Protein AF-A0A6V7JUS7-F1 (afdb_monomer_lite)

Organism: NCBI:txid1563983

Radius of gyration: 20.32 Å; chains: 1; bounding box: 56×30×58 Å

Secondary structure (DSSP, 8-state):
-------------------TTHHHHHHHSPSSP-------GGGS-HHHHTT-SS---------HHHHHHHHHHHHHHTT---S-HHHHHHHHHHT-

InterPro domains:
  IPR000863 Sulfotransferase domain [PF00685] (20-82)
  IPR027417 P-loop containing nucleoside triphosphate hydrolase [G3DSA:3.40.50.300] (2-96)
  IPR027417 P-loop containing nucleoside triphosphate hydrolase [SSF52540] (18-95)

Foldseek 3Di:
DDDDDDPPPPPPPPPPDVDPCVVVVQVPDDPPDDDDDPDDPVPDDPCVVVVVDPDDDDDDDDDLVVVQVVVVVVCVVVVNDDDDSVVSVVVSVVVD

Sequence (96 aa):
LASQSTDHKARGQKVIEFDTESMDYLDQMPSPRHLKTHLPYDLLPRALREKTTRAKIVHIRRNPKDTCISNYHFLASMDWYHGTLDEFAQYTLDDQ

Structure (mmCIF, N/CA/C/O backbone):
data_AF-A0A6V7JUS7-F1
#
_entry.id   AF-A0A6V7JUS7-F1
#
loop_
_atom_site.group_PDB
_atom_site.id
_atom_site.type_symbol
_atom_site.l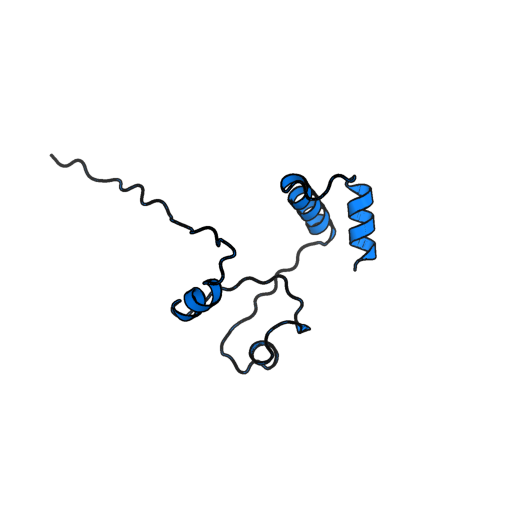abel_atom_id
_atom_site.label_alt_id
_atom_site.label_comp_id
_atom_site.label_asym_id
_atom_site.label_entity_id
_atom_site.label_seq_id
_atom_site.pdbx_PDB_ins_code
_atom_site.Cartn_x
_atom_site.Cartn_y
_atom_site.Cartn_z
_atom_site.occupancy
_atom_site.B_iso_or_equiv
_atom_site.auth_seq_id
_atom_site.auth_comp_id
_atom_site.auth_asym_id
_atom_site.auth_atom_id
_atom_site.pdbx_PDB_model_num
ATOM 1 N N . LEU A 1 1 ? 38.610 9.068 39.469 1.00 39.06 1 LEU A N 1
ATOM 2 C CA . LEU A 1 1 ? 38.346 9.814 38.220 1.00 39.06 1 LEU A CA 1
ATOM 3 C C . LEU A 1 1 ? 37.494 8.924 37.340 1.00 39.06 1 LEU A C 1
ATOM 5 O O . LEU A 1 1 ? 37.945 7.862 36.941 1.00 39.06 1 LEU A O 1
ATOM 9 N N . ALA A 1 2 ? 36.231 9.304 37.193 1.00 36.72 2 ALA A N 1
ATOM 10 C CA . ALA A 1 2 ? 35.269 8.623 36.349 1.00 36.72 2 ALA A CA 1
ATOM 11 C C . ALA A 1 2 ? 35.637 8.816 34.872 1.00 36.72 2 ALA A C 1
ATOM 13 O O . ALA A 1 2 ? 35.944 9.935 34.467 1.00 36.72 2 ALA A O 1
ATOM 14 N N . SER A 1 3 ? 35.507 7.768 34.068 1.00 43.09 3 SER A N 1
ATOM 15 C CA . SER A 1 3 ? 35.147 7.915 32.660 1.00 43.09 3 SER A CA 1
ATOM 16 C C . SER A 1 3 ? 33.971 6.987 32.385 1.00 43.09 3 SER A C 1
ATOM 18 O O . SER A 1 3 ? 34.068 5.764 32.393 1.00 43.09 3 SER A O 1
ATOM 20 N N . GLN A 1 4 ? 32.812 7.623 32.276 1.00 35.38 4 GLN A N 1
ATOM 21 C CA . GLN A 1 4 ? 31.532 7.018 31.960 1.00 35.38 4 GLN A CA 1
ATOM 22 C C . GLN A 1 4 ? 31.506 6.528 30.502 1.00 35.38 4 GLN A C 1
ATOM 24 O O . GLN A 1 4 ? 32.115 7.145 29.636 1.00 35.38 4 GLN A O 1
ATOM 29 N N . SER A 1 5 ? 30.703 5.480 30.284 1.00 37.22 5 SER A N 1
ATOM 30 C CA . SER A 1 5 ? 29.671 5.373 29.240 1.00 37.22 5 SER A CA 1
ATOM 31 C C . SER A 1 5 ? 30.076 5.574 27.773 1.00 37.22 5 SER A C 1
ATOM 33 O O . SER A 1 5 ? 30.392 6.673 27.331 1.00 37.22 5 SER A O 1
ATOM 35 N N . THR A 1 6 ? 29.857 4.539 26.960 1.00 33.78 6 THR A N 1
ATOM 36 C CA . THR A 1 6 ? 28.705 4.550 26.038 1.00 33.78 6 THR A CA 1
ATOM 37 C C . THR A 1 6 ? 28.453 3.143 25.500 1.00 33.78 6 THR A C 1
ATOM 39 O O . THR A 1 6 ? 29.131 2.653 24.601 1.00 33.78 6 THR A O 1
ATOM 42 N N . ASP A 1 7 ? 27.439 2.493 26.076 1.00 31.41 7 ASP A N 1
ATOM 43 C CA . ASP A 1 7 ? 26.744 1.364 25.468 1.00 31.41 7 ASP A CA 1
ATOM 44 C C . ASP A 1 7 ? 26.179 1.810 24.116 1.00 31.41 7 ASP A C 1
ATOM 46 O O . ASP A 1 7 ? 25.147 2.484 24.041 1.00 31.41 7 ASP A O 1
ATOM 50 N N . HIS A 1 8 ? 26.809 1.388 23.023 1.00 33.06 8 HIS A N 1
ATOM 51 C CA . HIS A 1 8 ? 26.134 1.333 21.734 1.00 33.06 8 HIS A CA 1
ATOM 52 C C . HIS A 1 8 ? 25.171 0.146 21.761 1.00 33.06 8 HIS A C 1
ATOM 54 O O . HIS A 1 8 ? 25.401 -0.894 21.149 1.00 33.06 8 HIS A O 1
ATOM 60 N N . LYS A 1 9 ? 24.069 0.306 22.506 1.00 33.03 9 LYS A N 1
ATOM 61 C CA . LYS A 1 9 ? 22.900 -0.562 22.413 1.00 33.03 9 LYS A CA 1
ATOM 62 C C . LYS A 1 9 ? 22.392 -0.448 20.984 1.00 33.03 9 LYS A C 1
ATOM 64 O O . LYS A 1 9 ? 21.665 0.486 20.644 1.00 33.03 9 L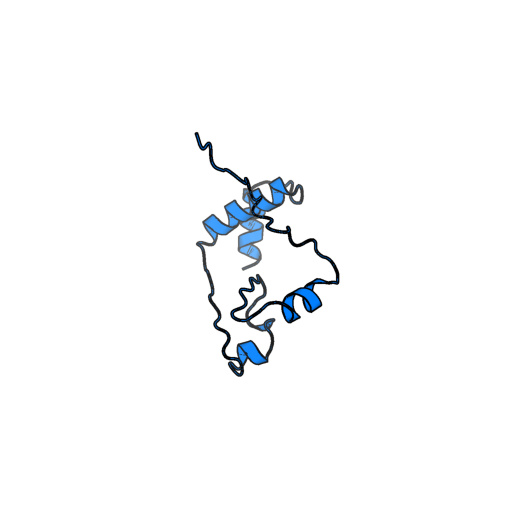YS A O 1
ATOM 69 N N . ALA A 1 10 ? 22.834 -1.387 20.150 1.00 35.84 10 ALA A N 1
ATOM 70 C CA . ALA A 1 10 ? 22.296 -1.628 18.830 1.00 35.84 10 ALA A CA 1
ATOM 71 C C . ALA A 1 10 ? 20.776 -1.595 18.966 1.00 35.84 10 ALA A C 1
ATOM 73 O O . ALA A 1 10 ? 20.178 -2.381 19.708 1.00 35.84 10 ALA A O 1
ATOM 74 N N . ARG A 1 11 ? 20.160 -0.604 18.323 1.00 39.34 11 ARG A N 1
ATOM 75 C CA . ARG A 1 11 ? 18.714 -0.499 18.200 1.00 39.34 11 ARG A CA 1
ATOM 76 C C . ARG A 1 11 ? 18.309 -1.678 17.326 1.00 39.34 11 ARG A C 1
ATOM 78 O O . ARG A 1 11 ? 18.273 -1.564 16.109 1.00 39.34 11 ARG A O 1
ATOM 85 N N . GLY A 1 12 ? 18.133 -2.830 17.971 1.00 36.72 12 GLY A N 1
ATOM 86 C CA . GLY A 1 12 ? 17.753 -4.098 17.376 1.00 36.72 12 GLY A CA 1
ATOM 87 C C . GLY A 1 12 ? 16.344 -3.980 16.834 1.00 36.72 12 GLY A C 1
ATOM 88 O O . GLY A 1 12 ? 15.382 -4.423 17.451 1.00 36.72 12 GLY A O 1
ATOM 89 N N . GLN A 1 13 ? 16.220 -3.336 15.684 1.00 42.56 13 GLN A N 1
ATOM 90 C CA . GLN A 1 13 ? 15.083 -3.535 14.823 1.00 42.56 13 GLN A CA 1
ATOM 91 C C . GLN A 1 13 ? 15.314 -4.914 14.218 1.00 42.56 13 GLN A C 1
ATOM 93 O O . GLN A 1 13 ? 16.049 -5.046 13.243 1.00 42.56 13 GLN A O 1
ATOM 98 N N . LYS A 1 14 ? 14.776 -5.953 14.876 1.00 40.88 14 LYS A N 1
ATOM 99 C CA . LYS A 1 14 ? 14.637 -7.268 14.251 1.00 40.88 14 LYS A CA 1
ATOM 100 C C . LYS A 1 14 ? 13.919 -7.008 12.932 1.00 40.88 14 LYS A C 1
ATOM 102 O O . LYS A 1 14 ? 12.757 -6.600 12.927 1.00 40.88 14 LYS A O 1
ATOM 107 N N . VAL A 1 15 ? 14.663 -7.118 11.837 1.00 43.22 15 VAL A N 1
ATOM 108 C CA . VAL A 1 15 ? 14.087 -7.176 10.500 1.00 43.22 15 VAL A CA 1
ATOM 109 C C . VAL A 1 15 ? 13.102 -8.334 10.566 1.00 43.22 15 VAL A C 1
ATOM 111 O O . VAL A 1 15 ? 13.450 -9.397 11.075 1.00 43.22 15 VAL A O 1
ATOM 114 N N . ILE A 1 16 ? 11.851 -8.067 10.201 1.00 48.00 16 ILE A N 1
ATOM 115 C CA . ILE A 1 16 ? 10.769 -9.045 10.256 1.00 48.00 16 ILE A CA 1
ATOM 116 C C . ILE A 1 16 ? 11.104 -10.078 9.181 1.00 48.00 16 ILE A C 1
ATOM 118 O O . ILE A 1 16 ? 10.787 -9.897 8.009 1.00 48.00 16 ILE A O 1
ATOM 122 N N . GLU A 1 17 ? 11.856 -11.098 9.575 1.00 41.62 17 GLU A N 1
ATOM 123 C CA . GLU A 1 17 ? 11.965 -12.349 8.845 1.00 41.62 17 GLU A CA 1
ATOM 124 C C . GLU A 1 17 ? 10.531 -12.873 8.710 1.00 41.62 17 GLU A C 1
ATOM 126 O O . GLU A 1 17 ? 9.763 -12.828 9.676 1.00 41.62 17 GLU A O 1
ATOM 131 N N . PHE A 1 18 ? 10.120 -13.223 7.488 1.00 47.78 18 PHE A N 1
ATOM 132 C CA . PHE A 1 18 ? 8.781 -13.734 7.183 1.00 47.78 18 PHE A CA 1
ATOM 133 C C . PHE A 1 18 ? 8.636 -15.144 7.761 1.00 47.78 18 PHE A C 1
ATOM 135 O O . PHE A 1 18 ? 8.542 -16.123 7.029 1.00 47.78 18 PHE A O 1
ATOM 142 N N . ASP A 1 19 ? 8.673 -15.240 9.083 1.00 42.56 19 ASP A N 1
ATOM 143 C CA . ASP A 1 19 ? 8.628 -16.490 9.808 1.00 42.56 19 ASP A CA 1
ATOM 144 C C . ASP A 1 19 ? 7.221 -16.702 10.369 1.00 42.56 19 ASP A C 1
ATOM 146 O O . ASP A 1 19 ? 6.493 -15.765 10.731 1.00 42.56 19 ASP A O 1
ATOM 150 N N . THR A 1 20 ? 6.812 -17.962 10.426 1.00 52.25 20 THR A N 1
ATOM 151 C CA . THR A 1 20 ? 5.490 -18.421 10.879 1.00 52.25 20 THR A CA 1
ATOM 152 C C . THR A 1 20 ? 5.116 -17.980 12.305 1.00 52.25 20 THR A C 1
ATOM 154 O O . THR A 1 20 ? 3.952 -18.073 12.683 1.00 52.25 20 THR A O 1
ATOM 157 N N . GLU A 1 21 ? 6.058 -17.416 13.066 1.00 56.97 21 GLU A N 1
ATOM 158 C CA . GLU A 1 21 ? 5.875 -16.853 14.414 1.00 56.97 21 GLU A CA 1
ATOM 159 C C . GLU A 1 21 ? 5.287 -15.426 14.434 1.00 56.97 21 GLU A C 1
ATOM 161 O O . GLU A 1 21 ? 5.083 -14.832 15.496 1.00 56.97 21 GLU A O 1
ATOM 166 N N . SER A 1 22 ? 5.013 -14.839 13.265 1.00 68.31 22 SER A N 1
ATOM 167 C CA . SER A 1 22 ? 4.533 -13.454 13.158 1.00 68.31 22 SER A CA 1
ATOM 168 C C . SER A 1 22 ? 3.228 -13.184 13.919 1.00 68.31 22 SER A C 1
ATOM 170 O O . SER A 1 22 ? 3.068 -12.096 14.469 1.00 68.31 22 SER A O 1
ATOM 172 N N . MET A 1 23 ? 2.313 -14.154 14.005 1.00 77.00 23 MET A N 1
ATOM 173 C CA . MET A 1 23 ? 1.044 -13.995 14.729 1.00 77.00 23 MET A CA 1
ATOM 174 C C . MET A 1 23 ? 1.237 -14.039 16.250 1.00 77.00 23 MET A C 1
ATOM 176 O O . MET A 1 23 ? 0.764 -13.141 16.947 1.00 77.00 23 MET A O 1
ATOM 180 N N . ASP A 1 24 ? 2.015 -14.999 16.753 1.00 82.94 24 ASP A N 1
ATOM 181 C CA . ASP A 1 24 ? 2.324 -15.117 18.185 1.00 82.94 24 ASP A CA 1
ATOM 182 C C . ASP A 1 24 ? 3.093 -13.893 18.697 1.00 82.94 24 ASP A C 1
ATOM 184 O O . ASP A 1 24 ? 2.894 -13.436 19.827 1.00 82.94 24 ASP A O 1
ATOM 188 N N . TYR A 1 25 ? 3.954 -13.318 17.853 1.00 83.56 25 TYR A N 1
ATOM 189 C CA . TYR A 1 25 ? 4.640 -12.062 18.142 1.00 83.56 25 TYR A CA 1
ATOM 190 C C . TYR A 1 25 ? 3.663 -10.885 18.291 1.00 83.56 25 TYR A C 1
ATOM 192 O O . TYR A 1 25 ? 3.808 -10.055 19.194 1.00 83.56 25 TYR A O 1
ATOM 200 N N . LEU A 1 26 ? 2.648 -10.805 17.425 1.00 82.38 26 LEU A N 1
ATOM 201 C CA . LEU A 1 26 ? 1.631 -9.755 17.486 1.00 82.38 26 LEU A CA 1
ATOM 202 C C . LEU A 1 26 ? 0.747 -9.867 18.732 1.00 82.38 26 LEU A C 1
ATOM 204 O O . LEU A 1 26 ? 0.379 -8.831 19.300 1.00 82.38 26 LEU A O 1
ATOM 208 N N . ASP A 1 27 ? 0.447 -11.089 19.170 1.00 84.12 27 ASP A N 1
ATOM 209 C CA . ASP A 1 27 ? -0.359 -11.355 20.365 1.00 84.12 27 ASP A CA 1
ATOM 210 C C . ASP A 1 27 ? 0.375 -10.981 21.657 1.00 84.12 27 ASP A C 1
ATOM 212 O O . ASP A 1 27 ? -0.229 -10.435 22.585 1.00 84.12 27 ASP A O 1
ATOM 216 N N . GLN A 1 28 ? 1.695 -11.173 21.694 1.00 88.25 28 GLN A N 1
ATOM 217 C CA . GLN A 1 28 ? 2.547 -10.768 22.817 1.00 88.25 28 GLN A CA 1
ATOM 218 C C . GLN A 1 28 ? 2.791 -9.249 22.881 1.00 88.25 28 GLN A C 1
ATOM 220 O O . GLN A 1 28 ? 3.232 -8.733 23.912 1.00 88.25 28 GLN A O 1
ATOM 225 N N . MET A 1 29 ? 2.514 -8.502 21.805 1.00 86.75 29 MET A N 1
ATOM 226 C CA . MET A 1 29 ? 2.808 -7.070 21.741 1.00 86.75 29 MET A CA 1
ATOM 227 C C . MET A 1 29 ? 1.772 -6.231 22.525 1.00 86.75 29 MET A C 1
ATOM 229 O O . MET A 1 29 ? 0.571 -6.265 22.206 1.00 86.75 29 MET A O 1
ATOM 233 N N . PRO A 1 30 ? 2.207 -5.415 23.514 1.00 88.50 30 PRO A N 1
ATOM 234 C CA . PRO A 1 30 ? 1.304 -4.593 24.314 1.00 88.50 30 PRO A CA 1
ATOM 235 C C . PRO A 1 30 ? 0.641 -3.498 23.469 1.00 88.50 30 PRO A C 1
ATOM 237 O O . PRO A 1 30 ? 1.181 -3.023 22.470 1.00 88.50 30 PRO A O 1
ATOM 240 N N . SER A 1 31 ? -0.555 -3.076 23.878 1.00 85.81 31 SER A N 1
ATOM 241 C CA . SER A 1 31 ? -1.256 -1.968 23.218 1.00 85.81 31 SER A CA 1
ATOM 242 C C . SER A 1 31 ? -0.633 -0.613 23.589 1.00 85.81 31 SER A C 1
ATOM 244 O O . SER A 1 31 ? -0.295 -0.423 24.758 1.00 85.81 31 SER A O 1
ATOM 246 N N . PRO A 1 32 ? -0.544 0.357 22.653 1.00 88.88 32 PRO A N 1
ATOM 247 C CA . PRO A 1 32 ? -1.067 0.341 21.282 1.00 88.88 32 PRO A CA 1
ATOM 248 C C . PRO A 1 32 ? -0.128 -0.326 20.259 1.00 88.88 32 PRO A C 1
ATOM 250 O O . PRO A 1 32 ? 1.074 -0.072 20.232 1.00 88.88 32 PRO A O 1
ATOM 253 N N . ARG A 1 33 ? -0.707 -1.128 19.355 1.00 88.62 33 ARG A N 1
ATOM 254 C CA . ARG A 1 33 ? 0.017 -1.804 18.268 1.00 88.62 33 ARG A CA 1
ATOM 255 C C . ARG A 1 33 ? 0.016 -0.966 16.989 1.00 88.62 33 ARG A C 1
ATOM 257 O O . ARG A 1 33 ? -1.026 -0.445 16.596 1.00 88.62 33 ARG A O 1
ATOM 264 N N . HIS A 1 34 ? 1.167 -0.889 16.321 1.00 87.94 34 HIS A N 1
ATOM 265 C CA . HIS A 1 34 ? 1.325 -0.202 15.037 1.00 87.94 34 HIS A CA 1
ATOM 266 C C . HIS A 1 34 ? 1.536 -1.233 13.931 1.00 87.94 34 HIS A C 1
ATOM 268 O O . HIS A 1 34 ? 2.562 -1.906 13.901 1.00 87.94 34 HIS A O 1
ATOM 274 N N . LEU A 1 35 ? 0.559 -1.352 13.031 1.00 88.75 35 LEU A N 1
ATOM 275 C CA . LEU A 1 35 ? 0.589 -2.291 11.912 1.00 88.75 35 LEU A CA 1
ATOM 276 C C . LEU A 1 35 ? 0.509 -1.515 10.600 1.00 88.75 35 LEU A C 1
ATOM 278 O O . LEU A 1 35 ? -0.326 -0.621 10.452 1.00 88.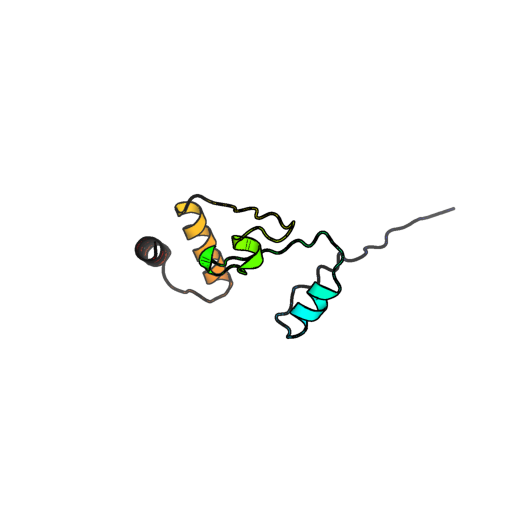75 35 LEU A O 1
ATOM 282 N N . LYS A 1 36 ? 1.376 -1.867 9.651 1.00 89.69 36 LYS A N 1
ATOM 283 C CA . LYS A 1 36 ? 1.371 -1.339 8.285 1.00 89.69 36 LYS A CA 1
ATOM 284 C C . LYS A 1 36 ? 0.864 -2.429 7.348 1.00 89.69 36 LYS A C 1
ATOM 286 O O . LYS A 1 36 ? 1.279 -3.575 7.458 1.00 89.69 36 LYS A O 1
ATOM 291 N N . THR A 1 37 ? 0.014 -2.055 6.400 1.00 90.88 37 THR A N 1
ATOM 292 C CA . THR A 1 37 ? -0.431 -2.944 5.326 1.00 90.88 37 THR A CA 1
ATOM 293 C C . THR A 1 37 ? -0.555 -2.178 4.013 1.00 90.88 37 THR A C 1
ATOM 295 O O . THR A 1 37 ? -0.815 -0.974 4.019 1.00 90.88 37 THR A O 1
ATOM 298 N N . HIS A 1 38 ? -0.344 -2.886 2.904 1.00 90.75 38 HIS A N 1
ATOM 299 C CA . HIS A 1 38 ? -0.603 -2.415 1.541 1.00 90.75 38 HIS A CA 1
ATOM 300 C C . HIS A 1 38 ? -1.920 -2.976 0.974 1.00 90.75 38 HIS A C 1
ATOM 302 O O . HIS A 1 38 ? -2.243 -2.718 -0.180 1.00 90.75 38 HIS A O 1
ATOM 308 N N . LEU A 1 39 ? -2.683 -3.735 1.773 1.00 91.25 39 LEU A N 1
ATOM 309 C CA . LEU A 1 39 ? -3.952 -4.312 1.340 1.00 91.25 39 LEU A CA 1
ATOM 310 C C . LEU A 1 39 ? -4.997 -3.222 1.033 1.00 91.25 39 LEU A C 1
ATOM 312 O O . LEU A 1 39 ? -5.128 -2.265 1.808 1.00 91.25 39 LEU A O 1
ATOM 316 N N . PRO A 1 40 ? -5.795 -3.395 -0.038 1.00 90.62 40 PRO A N 1
ATOM 317 C CA . PRO A 1 40 ? -7.005 -2.619 -0.270 1.00 90.62 40 PRO A CA 1
ATOM 318 C C . PRO A 1 40 ? -7.960 -2.675 0.924 1.00 90.62 40 PRO A C 1
ATOM 320 O O . PRO A 1 40 ? -7.999 -3.655 1.674 1.00 90.62 40 PRO A O 1
ATOM 323 N N . TYR A 1 41 ? -8.781 -1.634 1.072 1.00 89.62 41 TYR A N 1
ATOM 324 C CA . TYR A 1 41 ? -9.707 -1.506 2.200 1.00 89.62 41 TYR A CA 1
ATOM 325 C C . TYR A 1 41 ? -10.652 -2.712 2.338 1.00 89.62 41 TYR A C 1
ATOM 327 O O . TYR A 1 41 ? -10.895 -3.184 3.449 1.00 89.62 41 TYR A O 1
ATOM 335 N N . ASP A 1 42 ? -11.106 -3.271 1.216 1.00 90.75 42 ASP A N 1
ATOM 336 C CA . ASP A 1 42 ? -12.051 -4.393 1.176 1.00 90.75 42 ASP A CA 1
ATOM 337 C C . ASP A 1 42 ? -11.437 -5.744 1.551 1.00 90.75 42 ASP A C 1
ATOM 339 O O . ASP A 1 42 ? -12.165 -6.707 1.797 1.00 90.75 42 ASP A O 1
ATOM 343 N N . LEU A 1 43 ? -10.109 -5.822 1.661 1.00 91.19 43 LEU A N 1
ATOM 344 C CA . LEU A 1 43 ? -9.398 -7.003 2.152 1.00 91.19 43 LEU A CA 1
ATOM 345 C C . LEU A 1 43 ? -9.001 -6.878 3.630 1.00 91.19 43 LEU A C 1
ATOM 347 O O . LEU A 1 43 ? -8.477 -7.825 4.212 1.00 91.19 43 LEU A O 1
ATOM 351 N N . LEU A 1 44 ? -9.277 -5.738 4.274 1.00 90.94 44 LEU A N 1
ATOM 352 C CA . LEU A 1 44 ? -9.031 -5.578 5.707 1.00 90.94 44 LEU A CA 1
ATOM 353 C C . LEU A 1 44 ? -10.011 -6.416 6.542 1.00 90.94 44 LEU A C 1
ATOM 355 O O . LEU A 1 44 ? -11.151 -6.621 6.114 1.00 90.94 44 LEU A O 1
ATOM 359 N N . PRO A 1 45 ? -9.632 -6.839 7.766 1.00 90.38 45 PRO A N 1
ATOM 360 C CA . PRO A 1 45 ? -10.518 -7.598 8.637 1.00 90.38 45 PRO A CA 1
ATOM 361 C C . PRO A 1 45 ? -11.855 -6.890 8.853 1.00 90.38 45 PRO A C 1
ATOM 363 O O . PRO A 1 45 ? -11.907 -5.688 9.130 1.00 90.38 45 PRO A O 1
ATOM 366 N N . ARG A 1 46 ? -12.946 -7.657 8.781 1.00 90.00 46 ARG A N 1
ATOM 367 C CA . ARG A 1 46 ? -14.317 -7.143 8.885 1.00 90.00 46 ARG A CA 1
ATOM 368 C C . ARG A 1 46 ? -14.533 -6.287 10.138 1.00 90.00 46 ARG A C 1
ATOM 370 O O . ARG A 1 46 ? -15.127 -5.223 10.040 1.00 90.00 46 ARG A O 1
ATOM 377 N N . ALA A 1 47 ? -13.943 -6.675 11.269 1.00 88.50 47 ALA A N 1
ATOM 378 C CA . ALA A 1 47 ? -14.004 -5.922 12.523 1.00 88.50 47 ALA A CA 1
ATOM 379 C C . ALA A 1 47 ? -13.369 -4.511 12.450 1.00 88.50 47 ALA A C 1
ATOM 381 O O . ALA A 1 47 ? -13.821 -3.585 13.126 1.00 88.50 47 ALA A O 1
ATOM 382 N N . LEU A 1 48 ? -12.335 -4.313 11.618 1.00 90.12 48 LEU A N 1
ATOM 383 C CA . LEU A 1 48 ? -11.782 -2.979 11.350 1.00 90.12 48 LEU A CA 1
ATOM 384 C C . LEU A 1 48 ? -12.689 -2.183 10.405 1.00 90.12 48 LEU A C 1
ATOM 386 O O . LEU A 1 48 ? -12.895 -0.991 10.628 1.00 90.12 48 LEU A O 1
ATOM 390 N N . ARG A 1 49 ? -13.249 -2.832 9.375 1.00 89.12 49 ARG A N 1
ATOM 391 C CA . ARG A 1 49 ? -14.152 -2.177 8.411 1.00 89.12 49 ARG A CA 1
ATOM 392 C C . ARG A 1 49 ? -15.454 -1.714 9.065 1.00 89.12 49 ARG A C 1
ATOM 394 O O . ARG A 1 49 ? -15.871 -0.578 8.877 1.00 89.12 49 ARG A O 1
ATOM 401 N N . GLU A 1 50 ? -16.042 -2.563 9.902 1.00 91.38 50 GLU A N 1
ATOM 402 C CA . GLU A 1 50 ? -17.270 -2.293 10.662 1.00 91.38 50 GLU A CA 1
ATOM 403 C C . GLU A 1 50 ? -17.035 -1.420 11.904 1.00 91.38 50 GLU A C 1
ATOM 405 O O . GLU A 1 50 ? -17.977 -1.124 12.634 1.00 91.38 50 GLU A O 1
ATOM 410 N N . LYS A 1 51 ? -15.788 -0.988 12.153 1.00 86.62 51 LYS A N 1
ATOM 411 C CA . LYS A 1 51 ? -15.406 -0.131 13.290 1.00 86.62 51 LYS A CA 1
ATOM 412 C C . LYS A 1 51 ? -15.839 -0.693 14.653 1.00 86.62 51 LYS A C 1
ATOM 414 O O . LYS A 1 51 ? -16.102 0.065 15.583 1.00 86.62 51 LYS A O 1
ATOM 419 N N . THR A 1 52 ? -15.880 -2.018 14.796 1.00 90.56 52 THR A N 1
ATOM 420 C CA . THR A 1 52 ? -16.200 -2.686 16.071 1.00 90.56 52 THR A CA 1
ATOM 421 C C . THR A 1 52 ? -15.016 -2.679 17.041 1.00 90.56 52 THR A C 1
ATOM 423 O O . THR A 1 52 ? -15.180 -2.894 18.240 1.00 90.56 52 THR A O 1
ATOM 426 N N . THR A 1 53 ? -13.813 -2.387 16.540 1.00 88.38 53 THR A N 1
ATOM 427 C CA . THR A 1 53 ? -12.585 -2.244 17.333 1.00 88.38 53 THR A CA 1
ATOM 428 C C . THR A 1 53 ? -12.254 -0.772 17.609 1.00 88.38 53 THR A C 1
ATOM 430 O O . THR A 1 53 ? -12.656 0.121 16.869 1.00 88.38 53 THR A O 1
ATOM 433 N N . ARG A 1 54 ? -11.451 -0.497 18.649 1.00 88.94 54 ARG A N 1
ATOM 434 C CA . ARG A 1 54 ? -10.924 0.857 18.946 1.00 88.94 54 ARG A CA 1
ATOM 435 C C . ARG A 1 54 ? -9.726 1.259 18.065 1.00 88.94 54 ARG A C 1
ATOM 437 O O . ARG A 1 54 ? -9.102 2.291 18.316 1.00 88.94 54 ARG A O 1
ATOM 444 N N . ALA A 1 55 ? -9.358 0.432 17.084 1.00 88.81 55 ALA A N 1
ATOM 445 C CA . ALA A 1 55 ? -8.219 0.682 16.210 1.00 88.81 55 ALA A CA 1
ATOM 446 C C . ALA A 1 55 ? -8.495 1.859 15.259 1.00 88.81 55 ALA A C 1
ATOM 448 O O . ALA A 1 55 ? -9.627 2.081 14.832 1.00 88.81 55 ALA A O 1
ATOM 449 N N . LYS A 1 56 ? -7.448 2.614 14.915 1.00 89.69 56 LYS A N 1
ATOM 450 C CA . LYS A 1 56 ? -7.522 3.749 13.984 1.00 89.69 56 LYS A CA 1
ATOM 451 C C . LYS A 1 56 ? -6.762 3.411 12.706 1.00 89.69 56 LYS A C 1
ATOM 453 O O . LYS A 1 56 ? -5.662 2.871 12.778 1.00 89.69 56 LYS A O 1
ATOM 458 N N . ILE A 1 57 ? -7.338 3.751 11.555 1.00 91.44 57 ILE A N 1
ATOM 459 C CA . ILE A 1 57 ? -6.715 3.553 10.241 1.00 91.44 57 ILE A CA 1
ATOM 460 C C . ILE A 1 57 ? -6.145 4.891 9.776 1.00 91.44 57 ILE A C 1
ATOM 462 O O . ILE A 1 57 ? -6.873 5.879 9.692 1.00 91.44 57 ILE A O 1
ATOM 466 N N . VAL A 1 58 ? -4.852 4.909 9.459 1.00 92.75 58 VAL A N 1
ATOM 467 C CA . VAL A 1 58 ? -4.180 6.050 8.828 1.00 92.75 58 VAL A CA 1
ATOM 468 C C . VAL A 1 58 ? -3.827 5.642 7.405 1.00 92.75 58 VAL A C 1
ATOM 470 O O . VAL A 1 58 ? -3.019 4.740 7.201 1.00 92.75 58 VAL A O 1
ATOM 473 N N . HIS A 1 59 ? -4.458 6.282 6.422 1.00 92.38 59 HIS A N 1
ATOM 474 C CA . HIS A 1 59 ? -4.218 6.010 5.008 1.00 92.38 59 HIS A CA 1
ATOM 475 C C . HIS A 1 59 ? -3.348 7.111 4.402 1.00 92.38 59 HIS A C 1
ATOM 477 O O . HIS A 1 59 ? -3.692 8.290 4.469 1.00 92.38 59 HIS A O 1
ATOM 483 N N . ILE A 1 60 ? -2.222 6.716 3.814 1.00 91.31 60 ILE A N 1
ATOM 484 C CA . ILE A 1 60 ? -1.255 7.624 3.198 1.00 91.31 60 ILE A CA 1
ATOM 485 C C . ILE A 1 60 ? -1.414 7.518 1.684 1.00 91.31 60 ILE A C 1
ATOM 487 O O . ILE A 1 60 ? -1.377 6.417 1.137 1.00 91.31 60 ILE A O 1
ATOM 491 N N . ARG A 1 61 ? -1.569 8.660 1.011 1.00 91.06 61 ARG A N 1
ATOM 492 C CA . ARG A 1 61 ? -1.579 8.753 -0.454 1.00 91.06 61 ARG A CA 1
ATOM 493 C C . ARG A 1 61 ? -0.397 9.587 -0.923 1.00 91.06 61 ARG A C 1
ATOM 495 O O . ARG A 1 61 ? -0.012 10.548 -0.262 1.00 91.06 61 ARG A O 1
ATOM 502 N N . ARG A 1 62 ? 0.155 9.215 -2.073 1.00 92.50 62 ARG A N 1
ATOM 503 C CA . ARG A 1 62 ? 1.238 9.920 -2.765 1.00 92.50 62 ARG A CA 1
ATOM 504 C C . ARG A 1 62 ? 0.807 10.171 -4.207 1.00 92.50 62 ARG A C 1
ATOM 506 O O . ARG A 1 62 ? -0.039 9.443 -4.723 1.00 92.50 62 ARG A O 1
ATOM 513 N N . ASN A 1 63 ? 1.373 11.194 -4.843 1.00 93.88 63 ASN A N 1
ATOM 514 C CA . ASN A 1 63 ? 1.190 11.417 -6.274 1.00 93.88 63 ASN A CA 1
ATOM 515 C C . ASN A 1 63 ? 1.571 10.134 -7.046 1.00 93.88 63 ASN A C 1
ATOM 517 O O . ASN A 1 63 ? 2.677 9.628 -6.835 1.00 93.88 63 ASN A O 1
ATOM 521 N N . PRO A 1 64 ? 0.694 9.597 -7.917 1.00 90.19 64 PRO A N 1
ATOM 522 C CA . PRO A 1 64 ? 0.960 8.355 -8.642 1.00 90.19 64 PRO A CA 1
ATOM 523 C C . PRO A 1 64 ? 2.235 8.421 -9.490 1.00 90.19 64 PRO A C 1
ATOM 525 O O . PRO A 1 64 ? 2.944 7.424 -9.584 1.00 90.19 64 PRO A O 1
ATOM 528 N N . LYS A 1 65 ? 2.600 9.601 -10.014 1.00 90.56 65 LYS A N 1
ATOM 529 C CA . LYS A 1 65 ? 3.850 9.792 -10.771 1.00 90.56 65 LYS A CA 1
ATOM 530 C C . LYS A 1 65 ? 5.086 9.536 -9.906 1.00 90.56 65 LYS A C 1
ATOM 532 O O . LYS A 1 65 ? 6.002 8.829 -10.315 1.00 90.56 65 LYS A O 1
ATOM 537 N N . ASP A 1 66 ? 5.075 10.046 -8.677 1.00 94.06 66 ASP A N 1
ATOM 538 C CA . ASP A 1 66 ? 6.180 9.853 -7.735 1.00 94.06 66 ASP A CA 1
ATOM 539 C C . ASP A 1 66 ? 6.217 8.419 -7.191 1.00 94.06 66 ASP A C 1
ATOM 541 O O . ASP A 1 66 ? 7.288 7.877 -6.911 1.00 94.06 66 ASP A O 1
ATOM 545 N N . THR A 1 67 ? 5.045 7.798 -7.021 1.00 92.62 67 THR A N 1
ATOM 546 C CA . THR A 1 67 ? 4.924 6.394 -6.608 1.00 92.62 67 THR A CA 1
ATOM 547 C C . THR A 1 67 ? 5.477 5.458 -7.679 1.00 92.62 67 THR A C 1
ATOM 549 O O . THR A 1 67 ? 6.231 4.554 -7.334 1.00 92.62 67 THR A O 1
ATOM 552 N N . CYS A 1 68 ? 5.176 5.712 -8.956 1.00 92.81 68 CYS A N 1
ATOM 553 C CA . CYS A 1 68 ? 5.677 4.943 -10.094 1.00 92.81 68 CYS A CA 1
ATOM 554 C C . CYS A 1 68 ? 7.211 4.898 -10.112 1.00 92.81 68 CYS A C 1
ATOM 556 O O . CYS A 1 68 ? 7.802 3.822 -10.075 1.00 92.81 68 CYS A O 1
ATOM 558 N N . ILE A 1 69 ? 7.862 6.065 -10.070 1.00 93.81 69 ILE A N 1
ATOM 559 C CA . ILE A 1 69 ? 9.331 6.168 -10.075 1.00 93.81 69 ILE A CA 1
ATOM 560 C C . ILE A 1 69 ? 9.931 5.454 -8.856 1.00 93.81 69 ILE A C 1
ATOM 562 O O . ILE A 1 69 ? 10.899 4.703 -8.966 1.00 93.81 69 ILE A O 1
ATOM 566 N N . SER A 1 70 ? 9.335 5.657 -7.679 1.00 94.06 70 SER A N 1
ATOM 567 C CA . SER A 1 70 ? 9.791 5.018 -6.444 1.00 94.06 70 SER A CA 1
ATOM 568 C C . SER A 1 70 ? 9.685 3.493 -6.500 1.00 94.06 70 SER A C 1
ATOM 570 O O . SER A 1 70 ? 10.572 2.817 -5.984 1.00 94.06 70 SER A O 1
ATOM 572 N N . ASN A 1 71 ? 8.612 2.957 -7.088 1.00 92.31 71 ASN A N 1
ATOM 573 C CA . ASN A 1 71 ? 8.393 1.517 -7.194 1.00 92.31 71 ASN A CA 1
ATOM 574 C C . ASN A 1 71 ? 9.318 0.883 -8.242 1.00 92.31 71 ASN A C 1
ATOM 576 O O . ASN A 1 71 ? 9.891 -0.167 -7.975 1.00 92.31 71 ASN A O 1
ATOM 580 N N . TYR A 1 72 ? 9.546 1.557 -9.374 1.00 93.81 72 TYR A N 1
ATOM 581 C CA . TYR A 1 72 ? 10.523 1.133 -10.381 1.00 93.81 72 TYR A CA 1
ATOM 582 C C . TYR A 1 72 ? 11.912 0.932 -9.763 1.00 93.81 72 TYR A C 1
ATOM 584 O O . TYR A 1 72 ? 12.495 -0.143 -9.879 1.00 93.81 72 TYR A O 1
ATOM 592 N N . HIS A 1 73 ? 12.421 1.931 -9.034 1.00 94.25 73 HIS A N 1
ATOM 593 C CA . HIS A 1 73 ? 13.732 1.819 -8.390 1.00 94.25 73 HIS A CA 1
ATOM 594 C C . HIS A 1 73 ? 13.761 0.774 -7.271 1.00 94.25 73 HIS A C 1
ATOM 596 O O . HIS A 1 73 ? 14.781 0.115 -7.088 1.00 94.25 73 HIS A O 1
ATOM 602 N N . PHE A 1 74 ? 12.660 0.607 -6.532 1.00 93.19 74 PHE A N 1
ATOM 603 C CA . PHE A 1 74 ? 12.544 -0.430 -5.507 1.00 93.19 74 PHE A CA 1
ATOM 604 C C . PHE A 1 74 ? 12.638 -1.836 -6.116 1.00 93.19 74 PHE A C 1
ATOM 606 O O . PHE A 1 74 ? 13.446 -2.637 -5.657 1.00 93.19 74 PHE A O 1
ATOM 613 N N . LEU A 1 75 ? 11.885 -2.109 -7.186 1.00 93.19 75 LEU A N 1
ATOM 614 C CA . LEU A 1 75 ? 11.899 -3.401 -7.877 1.00 93.19 75 LEU A CA 1
ATOM 615 C C . LEU A 1 75 ? 13.224 -3.659 -8.598 1.00 93.19 75 LEU A C 1
ATOM 617 O O . LEU A 1 75 ? 13.752 -4.763 -8.507 1.00 93.19 75 LEU A O 1
ATOM 621 N N . ALA A 1 76 ? 13.798 -2.644 -9.248 1.00 91.44 76 ALA A N 1
ATOM 622 C CA . ALA A 1 76 ? 15.116 -2.750 -9.870 1.00 91.44 76 ALA A CA 1
ATOM 623 C C . ALA A 1 76 ? 16.213 -3.030 -8.826 1.00 91.44 76 ALA A C 1
ATOM 625 O O . ALA A 1 76 ? 17.089 -3.856 -9.051 1.00 91.44 76 ALA A O 1
ATOM 626 N N . SER A 1 77 ? 16.146 -2.396 -7.648 1.00 92.56 77 SER A N 1
ATOM 627 C CA . SER A 1 77 ? 17.083 -2.659 -6.546 1.00 92.56 77 SER A CA 1
ATOM 628 C C . SER A 1 77 ? 16.921 -4.051 -5.931 1.00 92.56 77 SER A C 1
ATOM 630 O O . SER A 1 77 ? 17.863 -4.539 -5.310 1.00 92.56 77 SER A O 1
ATOM 632 N N . MET A 1 78 ? 15.737 -4.653 -6.039 1.00 92.25 78 MET A N 1
ATOM 633 C CA . MET A 1 78 ? 15.467 -6.025 -5.600 1.00 92.25 78 MET A CA 1
ATOM 634 C C . MET A 1 78 ? 15.765 -7.063 -6.683 1.00 92.25 78 MET A C 1
ATOM 636 O O . MET A 1 78 ? 15.564 -8.249 -6.441 1.00 92.25 78 MET A O 1
ATOM 640 N N . ASP A 1 79 ? 16.245 -6.627 -7.853 1.00 90.88 79 ASP A N 1
ATOM 641 C CA . ASP A 1 79 ? 16.454 -7.465 -9.0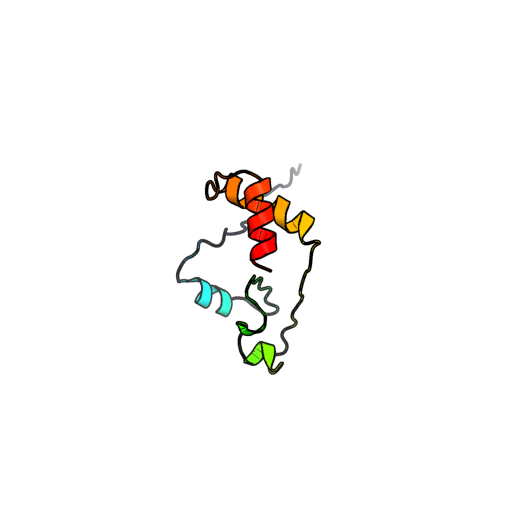36 1.00 90.88 79 ASP A CA 1
ATOM 642 C C . ASP A 1 79 ? 15.165 -8.180 -9.498 1.00 90.88 79 ASP A C 1
ATOM 644 O O . ASP A 1 79 ? 15.183 -9.284 -10.029 1.00 90.88 79 ASP A O 1
ATOM 648 N N . TRP A 1 80 ? 14.005 -7.558 -9.252 1.00 91.00 80 TRP A N 1
ATOM 649 C CA . TRP A 1 80 ? 12.676 -8.085 -9.602 1.00 91.00 80 TRP A CA 1
ATOM 650 C C . TRP A 1 80 ? 12.111 -7.481 -10.889 1.00 91.00 80 TRP A C 1
ATOM 652 O O . TRP A 1 80 ? 11.044 -7.884 -11.350 1.00 91.00 80 TRP A O 1
ATOM 662 N N . TYR A 1 81 ? 12.798 -6.497 -11.467 1.00 90.31 81 TYR A N 1
ATOM 663 C CA . TYR A 1 81 ? 12.397 -5.853 -12.710 1.00 90.31 81 TYR A CA 1
ATOM 664 C C . TYR A 1 81 ? 13.624 -5.413 -13.510 1.00 90.31 81 TYR A C 1
ATOM 666 O O . TYR A 1 81 ? 14.508 -4.748 -12.974 1.00 90.31 81 TYR A O 1
ATOM 674 N N . HIS A 1 82 ? 13.641 -5.748 -14.802 1.00 90.38 82 HIS A N 1
ATOM 675 C CA . HIS A 1 82 ? 14.743 -5.431 -15.723 1.00 90.38 82 HIS A CA 1
ATOM 676 C C . HIS A 1 82 ? 14.305 -4.606 -16.945 1.00 90.38 82 HIS A C 1
ATOM 678 O O . HIS A 1 82 ? 15.104 -4.391 -17.854 1.00 90.38 82 HIS A O 1
ATOM 684 N N . GLY A 1 83 ? 13.038 -4.185 -17.006 1.00 90.88 83 GLY A N 1
ATOM 685 C CA . GLY A 1 83 ? 12.523 -3.368 -18.107 1.00 90.88 83 GLY A CA 1
ATOM 686 C C . GLY A 1 83 ? 12.897 -1.893 -17.972 1.00 90.88 83 GLY A C 1
ATOM 687 O O . GLY A 1 83 ? 13.515 -1.463 -16.995 1.00 90.88 83 GLY A O 1
ATOM 688 N N . THR A 1 84 ? 12.488 -1.091 -18.949 1.00 93.75 84 THR A N 1
ATOM 689 C CA . THR A 1 84 ? 12.701 0.361 -18.921 1.00 93.75 84 THR A CA 1
ATOM 690 C C . THR A 1 84 ? 11.692 1.064 -18.009 1.00 93.75 84 THR A C 1
ATOM 692 O O . THR A 1 84 ? 10.643 0.512 -17.655 1.00 93.75 84 THR A O 1
ATOM 695 N N . LEU A 1 85 ? 12.003 2.307 -17.626 1.00 90.94 85 LEU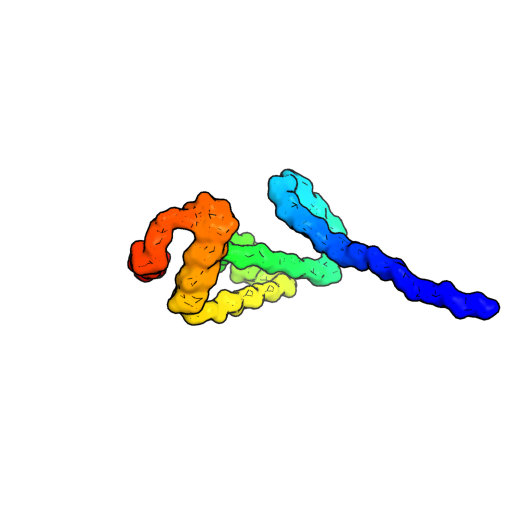 A N 1
ATOM 696 C CA . LEU A 1 85 ? 11.083 3.150 -16.859 1.00 90.94 85 LEU A CA 1
ATOM 697 C C . LEU A 1 85 ? 9.804 3.462 -17.649 1.00 90.94 85 LEU A C 1
ATOM 699 O O . LEU A 1 85 ? 8.735 3.516 -17.050 1.00 90.94 85 LEU A O 1
ATOM 703 N N . ASP A 1 86 ? 9.900 3.644 -18.967 1.00 92.62 86 ASP A N 1
ATOM 704 C CA . ASP A 1 86 ? 8.751 3.984 -19.812 1.00 92.62 86 ASP A CA 1
ATOM 705 C C . ASP A 1 86 ? 7.752 2.822 -19.895 1.00 92.62 86 ASP A C 1
ATOM 707 O O . ASP A 1 86 ? 6.551 3.023 -19.718 1.00 92.62 86 ASP A O 1
ATOM 711 N N . GLU A 1 87 ? 8.246 1.591 -20.063 1.00 91.88 87 GLU A N 1
ATOM 712 C CA . GLU A 1 87 ? 7.417 0.376 -20.005 1.00 91.88 87 GLU A CA 1
ATOM 713 C C . GLU A 1 87 ? 6.754 0.221 -18.633 1.00 91.88 87 GLU A C 1
ATOM 715 O O . GLU A 1 87 ? 5.565 -0.085 -18.535 1.00 91.88 87 GLU A O 1
ATOM 720 N N . PHE A 1 88 ? 7.506 0.495 -17.565 1.00 91.44 88 PHE A N 1
ATOM 721 C CA . PHE A 1 88 ? 6.988 0.425 -16.204 1.00 91.44 88 PHE A CA 1
ATOM 722 C C . PHE A 1 88 ? 5.907 1.482 -15.942 1.00 91.44 88 PHE A C 1
ATOM 724 O O . PHE A 1 88 ? 4.905 1.215 -15.274 1.00 91.44 88 PHE A O 1
ATOM 731 N N . ALA A 1 89 ? 6.099 2.691 -16.471 1.00 91.38 89 ALA A N 1
ATOM 732 C CA . ALA A 1 89 ? 5.138 3.776 -16.365 1.00 91.38 89 ALA A CA 1
ATOM 733 C C . ALA A 1 89 ? 3.847 3.452 -17.120 1.00 91.38 89 ALA A C 1
ATOM 735 O O . ALA A 1 89 ? 2.770 3.684 -16.575 1.00 91.38 89 ALA A O 1
ATOM 736 N N . GLN A 1 90 ? 3.943 2.866 -18.317 1.00 91.44 90 GLN A N 1
ATOM 737 C CA . GLN A 1 90 ? 2.772 2.427 -19.071 1.00 91.44 90 GLN A CA 1
ATOM 738 C C . GLN A 1 90 ? 2.003 1.333 -18.320 1.00 91.44 90 GLN A C 1
ATOM 740 O O . GLN A 1 90 ? 0.807 1.485 -18.094 1.00 91.44 90 GLN A O 1
ATOM 745 N N . TYR A 1 91 ? 2.699 0.306 -17.823 1.00 88.44 91 TYR A N 1
ATOM 746 C CA . TYR A 1 91 ? 2.092 -0.735 -16.988 1.00 88.44 91 TYR A CA 1
ATOM 747 C C . TYR A 1 91 ? 1.375 -0.147 -15.762 1.00 88.44 91 TYR A C 1
ATOM 749 O O . TYR A 1 91 ? 0.245 -0.511 -15.453 1.00 88.44 91 TYR A O 1
ATOM 757 N N . THR A 1 92 ? 2.014 0.809 -15.080 1.00 86.94 92 THR A N 1
ATOM 758 C CA . THR A 1 92 ? 1.439 1.456 -13.892 1.00 86.94 92 THR A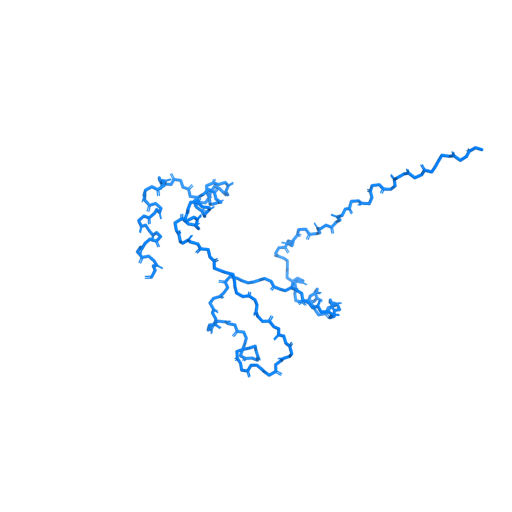 CA 1
ATOM 759 C C . THR A 1 92 ? 0.174 2.252 -14.220 1.00 86.94 92 THR A C 1
ATOM 761 O O . THR A 1 92 ? -0.682 2.385 -13.353 1.00 86.94 92 THR A O 1
ATOM 764 N N . LEU A 1 93 ? 0.055 2.804 -15.432 1.00 89.31 93 LEU A N 1
ATOM 765 C CA . LEU A 1 93 ? -1.138 3.525 -15.882 1.00 89.31 93 LEU A CA 1
ATOM 766 C C . LEU A 1 93 ? -2.279 2.581 -16.277 1.00 89.31 93 LEU A C 1
ATOM 768 O O . LEU A 1 93 ? -3.434 2.928 -16.046 1.00 89.31 93 LEU A O 1
ATOM 772 N N . ASP A 1 94 ? -1.954 1.422 -16.848 1.00 88.50 94 ASP A N 1
ATOM 773 C CA . ASP A 1 94 ? -2.939 0.430 -17.290 1.00 88.50 94 ASP A CA 1
ATOM 774 C C . ASP A 1 94 ? -3.563 -0.349 -16.110 1.00 88.50 94 ASP A C 1
ATOM 776 O O . ASP A 1 94 ? -4.691 -0.821 -16.215 1.00 88.50 94 ASP A O 1
ATOM 780 N N . ASP A 1 95 ? -2.848 -0.456 -14.983 1.00 74.75 95 ASP A N 1
ATOM 781 C CA . ASP A 1 95 ? -3.256 -1.168 -13.755 1.00 74.75 95 ASP A CA 1
ATOM 782 C C . ASP A 1 95 ? -4.011 -0.272 -12.734 1.00 74.75 95 ASP A C 1
ATOM 784 O O . ASP A 1 95 ? -4.115 -0.617 -11.554 1.00 74.75 95 ASP A O 1
ATOM 788 N N . GLN A 1 96 ? -4.494 0.915 -13.141 1.00 56.50 96 GLN A N 1
ATOM 789 C CA . GLN A 1 96 ? -5.298 1.827 -12.294 1.00 56.50 96 GLN A CA 1
ATOM 790 C C . GLN A 1 96 ? -6.810 1.674 -12.478 1.00 56.50 96 GLN A C 1
ATOM 792 O O . GLN A 1 96 ? -7.276 1.523 -13.628 1.00 56.50 96 GLN A O 1
#

pLDDT: mean 78.52, std 20.96, range [31.41, 94.25]